Protein AF-A0A0R3SUI8-F1 (afdb_monomer)

Secondary structure (DSSP, 8-state):
-TTT-TT--------TTPPPEEEEE-GGG-EEEEE-TT--HHHHHHHHHHHTT-

Foldseek 3Di:
DCVVPVPDDDDDDDDPPDFDKDKDADPPRDIDIDGCGPHDPVVVVVRVVVSVVD

pLDDT: mean 93.34, std 5.7, range [60.38, 97.62]

InterPro domains:
  IPR007741 Ribosomal protein/NADH dehydrogenase domain [PF05047] (1-38)
  IPR016464 NADH dehydrogenase [ubiquinone] (complex I), alpha subcomplex, subunit 2 [PTHR12878] (1-52)
  IPR036249 Thioredoxin-like superfamily [SSF52833] (1-52)

Solvent-accessible surface area (backbone atoms only — not comparable to full-atom values): 3734 Å² total; per-residue (Å²): 111,62,88,83,35,78,90,59,85,84,82,88,84,87,66,87,98,57,81,45,68,49,78,48,76,51,78,95,75,45,71,52,74,48,83,44,60,95,52,52,76,69,55,43,52,51,58,54,50,56,63,76,75,111

Radius of gyration: 11.82 Å; Cα contacts (8 Å, |Δi|>4): 40; chains: 1; bounding box: 22×18×31 Å

Nearest PDB structures (foldseek):
  8bed-assembly1_S  TM=9.217E-01  e=1.074E-02  Arabidopsis thaliana
  7tgh-assembly1_A2  TM=9.096E-01  e=5.338E-02  Tetrahymena thermophila
  6hix-assembly1_Ag  TM=8.809E-01  e=1.318E+00  Trypanosoma brucei brucei
  5gjl-assembly1_A  TM=3.966E-01  e=6.552E+00  Plasmodium falciparum Dd2

Organism: Hymenolepis diminuta (NCBI:txid6216)

Mean predicted aligned error: 2.96 Å

Sequence (54 aa):
LKSNNPNVKFMIREADNSPAHIYARYAFGKEHSVSVDGCSSSEILKKLSELNSA

Structure (mmCIF, N/CA/C/O backbone):
data_AF-A0A0R3SUI8-F1
#
_entry.id   AF-A0A0R3SUI8-F1
#
loop_
_atom_site.group_PDB
_atom_site.id
_atom_site.type_symbol
_atom_site.label_atom_id
_atom_site.label_alt_id
_atom_site.label_comp_id
_atom_site.label_asym_id
_atom_site.label_entity_id
_atom_site.label_seq_id
_atom_site.pdbx_PDB_ins_code
_atom_site.Cartn_x
_atom_site.Cartn_y
_atom_site.Cartn_z
_atom_site.occupancy
_atom_site.B_iso_or_equiv
_atom_site.auth_seq_id
_atom_site.auth_comp_id
_atom_site.auth_asym_id
_atom_site.auth_atom_id
_atom_site.pdbx_PDB_model_num
ATOM 1 N N . LEU A 1 1 ? -11.614 -2.154 -2.101 1.00 86.56 1 LEU A N 1
ATOM 2 C CA . LEU A 1 1 ? -10.233 -1.850 -2.551 1.00 86.56 1 LEU A CA 1
ATOM 3 C C . LEU A 1 1 ? -9.714 -2.885 -3.552 1.00 86.56 1 LEU A C 1
ATOM 5 O O . LEU A 1 1 ? -9.617 -2.544 -4.719 1.00 86.56 1 LEU A O 1
ATOM 9 N N . LYS A 1 2 ? -9.460 -4.140 -3.150 1.00 89.06 2 LYS A N 1
ATOM 10 C CA . LYS A 1 2 ? -8.918 -5.188 -4.040 1.00 89.06 2 LYS A CA 1
ATOM 11 C C . LYS A 1 2 ? -9.803 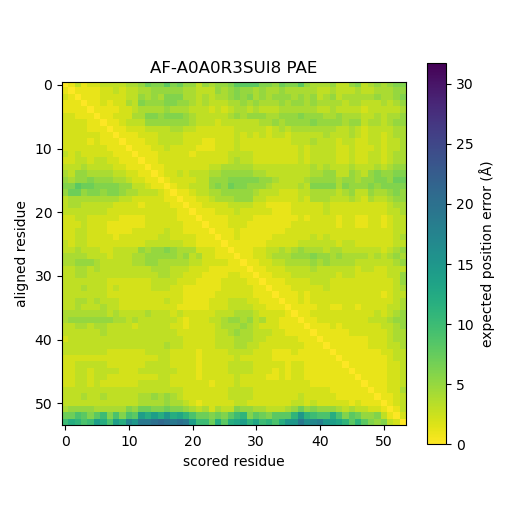-5.499 -5.257 1.00 89.06 2 LYS A C 1
ATOM 13 O O . LYS A 1 2 ? -9.299 -5.516 -6.369 1.00 89.06 2 LYS A O 1
ATOM 18 N N . SER A 1 3 ? -11.117 -5.646 -5.067 1.00 92.94 3 SER A N 1
ATOM 19 C CA . SER A 1 3 ? -12.059 -5.916 -6.171 1.00 92.94 3 SER A CA 1
ATOM 20 C C . SER A 1 3 ? -12.086 -4.812 -7.231 1.00 92.94 3 SER A C 1
ATOM 22 O O . SER A 1 3 ? -12.231 -5.101 -8.410 1.00 92.94 3 SER A O 1
ATOM 24 N N . ASN A 1 4 ? -11.890 -3.556 -6.819 1.0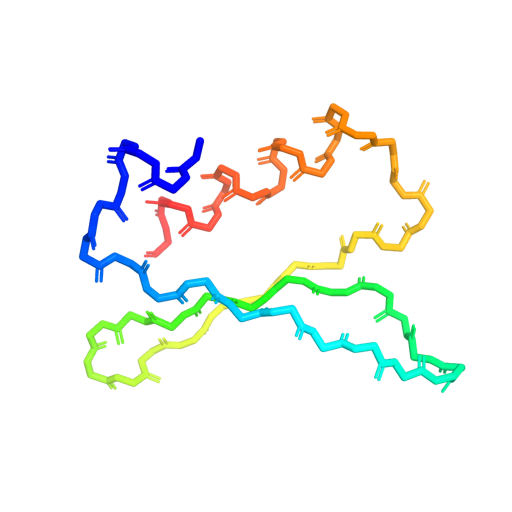0 91.06 4 ASN A N 1
ATOM 25 C CA . ASN A 1 4 ? -11.865 -2.408 -7.730 1.00 91.06 4 ASN A CA 1
ATOM 26 C C . ASN A 1 4 ? -10.490 -2.220 -8.396 1.00 91.06 4 ASN A C 1
ATOM 28 O O . ASN A 1 4 ? -10.372 -1.424 -9.316 1.00 91.06 4 ASN A O 1
ATOM 32 N N . ASN A 1 5 ? -9.452 -2.924 -7.925 1.00 91.25 5 ASN A N 1
ATOM 33 C CA . ASN A 1 5 ? -8.069 -2.798 -8.389 1.00 91.25 5 ASN A CA 1
ATOM 34 C C . ASN A 1 5 ? -7.474 -4.191 -8.672 1.00 91.25 5 ASN A C 1
ATOM 36 O O . ASN A 1 5 ? -6.542 -4.613 -7.981 1.00 91.25 5 ASN A O 1
ATOM 40 N N . PRO A 1 6 ? -8.007 -4.935 -9.660 1.00 93.81 6 PRO A N 1
ATOM 41 C CA . PRO A 1 6 ? -7.658 -6.343 -9.880 1.00 93.81 6 PRO A CA 1
ATOM 42 C C . PRO A 1 6 ? -6.185 -6.562 -10.258 1.00 93.81 6 PRO A C 1
ATOM 44 O O . PRO A 1 6 ? -5.624 -7.609 -9.949 1.00 93.81 6 PRO A O 1
ATOM 47 N N . ASN A 1 7 ? -5.547 -5.564 -10.874 1.00 92.81 7 ASN A N 1
ATOM 48 C CA . ASN A 1 7 ? -4.146 -5.627 -11.301 1.00 92.81 7 ASN A CA 1
ATOM 49 C C . ASN A 1 7 ? -3.160 -5.139 -10.227 1.00 92.81 7 ASN A C 1
ATOM 51 O O . ASN A 1 7 ? -1.949 -5.210 -10.425 1.00 92.81 7 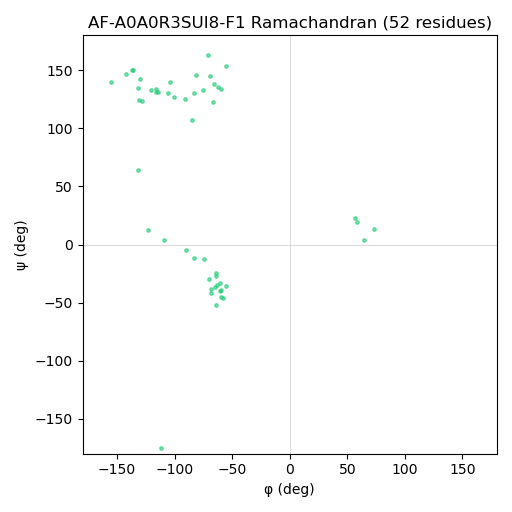ASN A O 1
ATOM 55 N N . VAL A 1 8 ? -3.657 -4.631 -9.093 1.00 93.12 8 VAL A N 1
ATOM 56 C CA . VAL A 1 8 ? -2.809 -4.153 -7.997 1.00 93.12 8 VAL A CA 1
ATOM 57 C C . VAL A 1 8 ? -2.546 -5.294 -7.024 1.00 93.12 8 VAL A C 1
ATOM 59 O O . VAL A 1 8 ? -3.462 -5.913 -6.474 1.00 93.12 8 VAL A O 1
ATOM 62 N N . LYS A 1 9 ? -1.265 -5.558 -6.767 1.00 94.75 9 LYS A N 1
ATOM 63 C CA . LYS A 1 9 ? -0.844 -6.548 -5.779 1.00 94.75 9 LYS A CA 1
ATOM 64 C C . LYS A 1 9 ? -0.816 -5.922 -4.386 1.00 94.75 9 LYS A C 1
ATOM 66 O O . LYS A 1 9 ? 0.095 -5.173 -4.055 1.00 94.75 9 LYS A O 1
ATOM 71 N N . PHE A 1 10 ? -1.783 -6.287 -3.553 1.00 94.50 10 PHE A N 1
ATOM 72 C CA . PHE A 1 10 ? -1.793 -5.915 -2.138 1.00 94.50 10 PHE A CA 1
ATOM 73 C C . PHE A 1 10 ? -0.936 -6.887 -1.323 1.00 94.50 10 PHE A C 1
ATOM 75 O O . PHE A 1 10 ? -1.096 -8.104 -1.436 1.00 94.50 10 PHE A O 1
ATOM 82 N N . MET A 1 11 ? -0.036 -6.350 -0.501 1.00 95.56 11 MET A N 1
ATOM 83 C CA . MET A 1 11 ? 0.837 -7.113 0.391 1.00 95.56 11 MET A CA 1
ATOM 84 C C . MET A 1 11 ? 0.709 -6.546 1.804 1.00 95.56 11 MET A C 1
ATOM 86 O O . MET A 1 11 ? 0.945 -5.360 2.002 1.00 95.56 11 MET A O 1
ATOM 90 N N . ILE A 1 12 ? 0.341 -7.390 2.768 1.00 95.44 12 ILE A N 1
ATOM 91 C CA . ILE A 1 12 ? 0.305 -7.039 4.193 1.00 95.44 12 ILE A CA 1
ATOM 92 C C . ILE A 1 12 ? 1.504 -7.709 4.856 1.00 95.44 12 ILE A C 1
ATOM 94 O O . ILE A 1 12 ? 1.771 -8.888 4.612 1.00 95.44 12 ILE A O 1
ATOM 98 N N . ARG A 1 13 ? 2.268 -6.934 5.624 1.00 96.00 13 ARG A N 1
ATOM 99 C CA . ARG A 1 13 ? 3.457 -7.387 6.344 1.00 96.00 13 ARG A CA 1
ATOM 100 C C . ARG A 1 13 ? 3.351 -6.898 7.777 1.00 96.00 13 ARG A C 1
ATOM 102 O O . ARG A 1 13 ? 3.192 -5.704 7.998 1.00 96.00 13 ARG A O 1
ATOM 109 N N . GLU A 1 14 ? 3.433 -7.832 8.708 1.00 95.50 14 GLU A N 1
ATOM 110 C CA . GLU A 1 14 ? 3.397 -7.565 10.141 1.00 95.50 14 GLU A CA 1
ATOM 111 C C . GLU A 1 14 ? 4.817 -7.689 10.693 1.00 95.50 14 GLU A C 1
ATOM 113 O O . GLU A 1 14 ? 5.584 -8.554 10.260 1.00 95.50 14 GLU A O 1
ATOM 118 N N . ALA A 1 15 ? 5.178 -6.788 11.601 1.00 94.94 15 ALA A N 1
ATOM 119 C CA . ALA A 1 15 ? 6.461 -6.782 12.285 1.00 94.94 15 ALA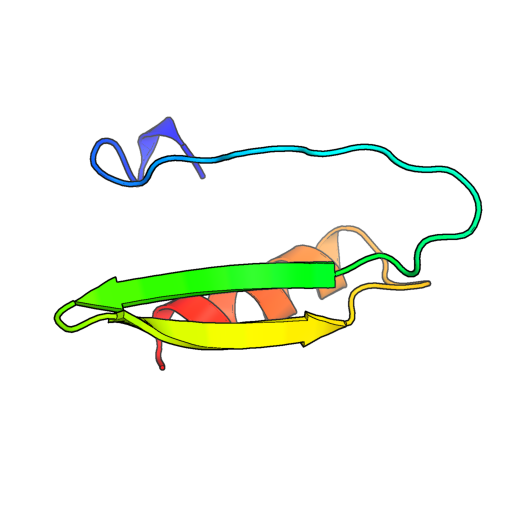 A CA 1
ATOM 120 C C . ALA A 1 15 ? 6.324 -6.050 13.624 1.00 94.94 15 ALA A C 1
ATOM 122 O O . ALA A 1 15 ? 5.671 -5.007 13.697 1.00 94.94 15 ALA A O 1
ATOM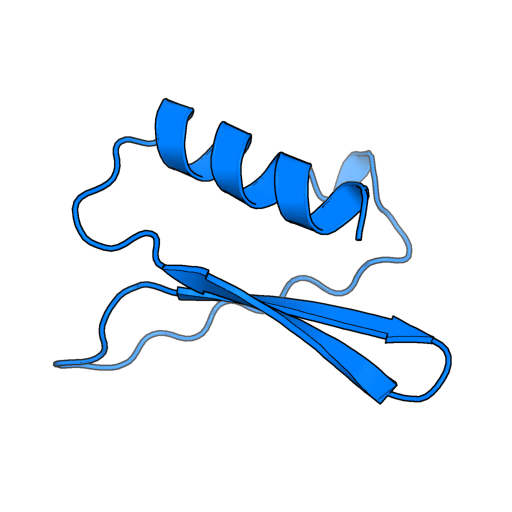 123 N N . ASP A 1 16 ? 6.971 -6.573 14.662 1.00 95.38 16 ASP A N 1
ATOM 124 C CA . ASP A 1 16 ? 6.989 -5.938 15.978 1.00 95.38 16 ASP A CA 1
ATOM 125 C C . ASP A 1 16 ? 7.811 -4.644 15.959 1.00 95.38 16 ASP A C 1
ATOM 127 O O . ASP A 1 16 ? 8.841 -4.552 15.286 1.00 95.38 16 ASP A O 1
ATOM 131 N N . ASN A 1 17 ? 7.371 -3.647 16.734 1.00 93.19 17 ASN A N 1
ATOM 132 C CA . ASN A 1 17 ? 8.023 -2.336 16.868 1.00 93.19 17 ASN A CA 1
ATOM 133 C C . ASN A 1 17 ? 8.223 -1.578 15.538 1.00 93.19 17 ASN A C 1
ATOM 135 O O . ASN A 1 17 ? 9.100 -0.718 15.441 1.00 93.19 17 ASN A O 1
ATOM 139 N N . SER A 1 18 ? 7.426 -1.884 14.509 1.00 92.06 18 SER A N 1
ATOM 140 C CA . SER A 1 18 ? 7.471 -1.188 13.223 1.00 92.06 18 SER A CA 1
ATOM 141 C C . SER A 1 18 ? 6.336 -0.162 13.123 1.00 92.06 18 SER A C 1
ATOM 143 O O . SER A 1 18 ? 5.180 -0.534 13.330 1.00 92.06 18 SER A O 1
ATOM 145 N N . PRO A 1 19 ? 6.625 1.117 12.806 1.00 93.56 19 PRO A N 1
ATOM 146 C CA . PRO A 1 19 ? 5.583 2.124 12.639 1.00 93.56 19 PRO A CA 1
ATOM 147 C C . PRO A 1 19 ? 4.709 1.795 11.429 1.00 93.56 19 PRO A C 1
ATOM 149 O O . PRO A 1 19 ? 5.217 1.435 10.361 1.00 93.56 19 PRO A O 1
ATOM 152 N N . ALA A 1 20 ? 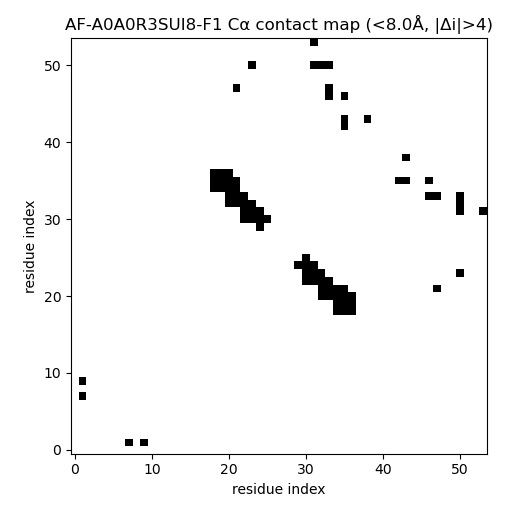3.395 1.962 11.570 1.00 96.38 20 ALA A N 1
ATOM 153 C CA . ALA A 1 20 ? 2.469 1.600 10.506 1.00 96.38 20 ALA A CA 1
ATOM 154 C C . ALA A 1 20 ? 2.647 2.515 9.277 1.00 96.38 20 ALA A C 1
ATOM 156 O O . ALA A 1 20 ? 2.501 3.738 9.350 1.00 96.38 20 ALA A O 1
ATOM 157 N N . HIS A 1 21 ? 2.935 1.911 8.122 1.00 96.56 21 HIS A N 1
ATOM 158 C CA . HIS A 1 21 ? 3.169 2.610 6.858 1.00 96.56 21 HIS A CA 1
ATOM 159 C C . HIS A 1 21 ? 2.481 1.916 5.684 1.00 96.56 21 HIS A C 1
ATOM 161 O O . HIS A 1 21 ? 2.351 0.691 5.647 1.00 96.56 21 HIS A O 1
ATOM 167 N N . ILE A 1 22 ? 2.104 2.713 4.684 1.00 96.56 22 ILE A N 1
ATOM 168 C CA . ILE A 1 22 ? 1.652 2.222 3.382 1.00 96.56 22 ILE A CA 1
ATOM 169 C C . ILE A 1 22 ? 2.658 2.663 2.325 1.00 96.56 22 ILE A C 1
ATOM 171 O O . ILE A 1 22 ? 3.010 3.839 2.251 1.00 96.56 22 ILE A O 1
ATOM 175 N N . TYR A 1 23 ? 3.072 1.713 1.490 1.00 95.88 23 TYR A N 1
ATOM 176 C CA . TYR A 1 23 ? 3.955 1.933 0.350 1.00 95.88 23 TYR A CA 1
ATOM 177 C C . TYR A 1 23 ? 3.204 1.614 -0.944 1.00 95.88 23 TYR A C 1
ATOM 179 O O . TYR A 1 23 ? 2.550 0.572 -1.044 1.00 95.88 23 TYR A O 1
ATOM 187 N N . ALA A 1 24 ? 3.321 2.491 -1.937 1.00 96.31 24 ALA A N 1
ATOM 188 C CA . ALA A 1 24 ? 2.833 2.272 -3.291 1.00 96.31 24 ALA A CA 1
ATOM 189 C C . ALA A 1 24 ? 3.993 2.356 -4.281 1.00 96.31 24 ALA A C 1
ATOM 191 O O . ALA A 1 24 ? 4.809 3.277 -4.236 1.00 96.31 24 ALA A O 1
ATOM 192 N N . ARG A 1 25 ? 4.043 1.378 -5.187 1.00 95.62 25 ARG A N 1
ATOM 193 C CA . ARG A 1 25 ? 5.029 1.293 -6.261 1.00 95.62 25 ARG A CA 1
ATOM 194 C C . ARG A 1 25 ? 4.331 1.400 -7.607 1.00 95.62 25 ARG A C 1
ATOM 196 O O . ARG A 1 25 ? 3.373 0.673 -7.864 1.00 95.62 25 ARG A O 1
ATOM 203 N N . TYR A 1 26 ? 4.854 2.266 -8.462 1.00 93.06 26 TYR A N 1
ATOM 204 C CA . TYR A 1 26 ? 4.320 2.571 -9.785 1.00 93.06 26 TYR A CA 1
ATOM 205 C C . TYR A 1 26 ? 5.257 2.057 -10.884 1.00 93.06 26 TYR A C 1
ATOM 207 O O . TYR A 1 26 ? 6.263 1.383 -10.630 1.00 93.06 26 TYR A O 1
ATOM 215 N N . ALA A 1 27 ? 4.918 2.376 -12.133 1.00 92.31 27 ALA A N 1
ATOM 216 C CA . ALA A 1 27 ? 5.768 2.086 -13.277 1.00 92.31 27 ALA A CA 1
ATOM 217 C C . ALA A 1 27 ? 7.173 2.694 -13.107 1.00 92.31 27 ALA A C 1
ATOM 219 O O . ALA A 1 27 ? 7.366 3.682 -12.395 1.00 92.31 27 ALA A O 1
ATOM 220 N N . PHE A 1 28 ? 8.158 2.081 -13.767 1.00 94.88 28 PHE A N 1
ATOM 221 C CA . PHE A 1 28 ? 9.568 2.491 -13.711 1.00 94.88 28 PHE A CA 1
ATOM 222 C C . PHE A 1 28 ? 10.177 2.483 -12.298 1.00 94.88 28 PHE A C 1
ATOM 224 O O . PHE A 1 28 ? 11.197 3.119 -12.059 1.00 94.88 28 PHE A O 1
ATOM 231 N N . GLY A 1 29 ? 9.565 1.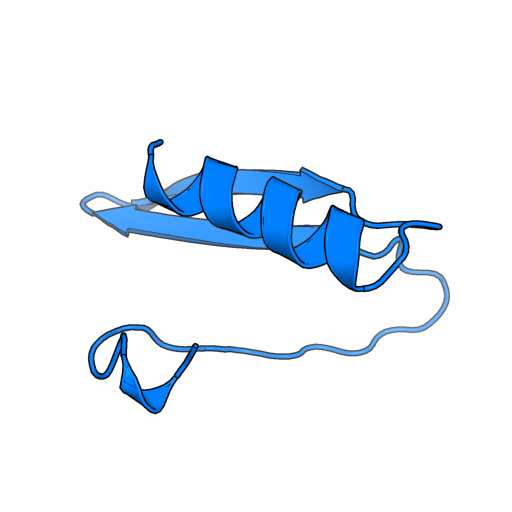757 -11.355 1.00 92.94 29 GLY A N 1
ATOM 232 C CA . GLY A 1 29 ? 10.084 1.617 -9.995 1.00 92.94 29 GLY A CA 1
ATOM 233 C C . GLY A 1 29 ? 9.933 2.866 -9.127 1.00 92.94 29 GLY A C 1
ATOM 234 O O . GLY A 1 29 ? 10.537 2.915 -8.060 1.00 92.94 29 GLY A O 1
ATOM 235 N N . LYS A 1 30 ? 9.134 3.860 -9.541 1.00 94.75 30 LYS A N 1
ATOM 236 C CA . LYS A 1 30 ? 8.802 5.007 -8.687 1.00 94.75 30 LYS A CA 1
ATOM 237 C C . LYS A 1 30 ? 8.040 4.511 -7.457 1.00 94.75 30 LYS A C 1
ATOM 239 O O . LYS A 1 30 ? 7.128 3.695 -7.588 1.00 94.75 30 LYS A O 1
ATOM 244 N N . GLU A 1 31 ? 8.390 5.014 -6.281 1.00 95.31 31 GLU A N 1
ATOM 245 C CA . GLU A 1 31 ? 7.778 4.617 -5.012 1.00 95.31 31 GLU A CA 1
ATOM 246 C C . GLU A 1 31 ? 7.349 5.849 -4.211 1.00 95.31 31 GLU A C 1
ATOM 248 O O . GLU A 1 31 ? 8.029 6.877 -4.221 1.00 95.31 31 GLU A O 1
ATOM 253 N N . HIS A 1 32 ? 6.207 5.749 -3.532 1.00 96.00 32 HIS A N 1
ATOM 254 C CA . HIS A 1 32 ? 5.721 6.755 -2.592 1.00 96.00 32 HIS A CA 1
ATOM 255 C C . HIS A 1 32 ? 5.195 6.075 -1.328 1.00 96.00 32 HIS A C 1
ATOM 257 O O . HIS A 1 32 ? 4.722 4.935 -1.378 1.00 96.00 32 HIS A O 1
ATOM 263 N N . SER A 1 33 ? 5.280 6.759 -0.190 1.00 95.62 33 SER A N 1
ATOM 264 C CA . SER A 1 33 ? 4.872 6.198 1.097 1.00 95.62 33 SER A CA 1
ATOM 265 C C . SER A 1 33 ? 4.205 7.225 1.993 1.00 95.62 33 SER A C 1
ATOM 267 O O . SER A 1 33 ? 4.608 8.385 2.012 1.00 95.62 33 SER A O 1
ATOM 269 N N . VAL A 1 34 ? 3.250 6.767 2.797 1.00 96.50 34 VAL A N 1
ATOM 270 C CA . VAL A 1 34 ? 2.551 7.585 3.796 1.00 96.50 34 VAL A CA 1
ATOM 271 C C . VAL A 1 34 ? 2.508 6.869 5.142 1.00 96.50 34 VAL A C 1
ATOM 273 O O . VAL A 1 34 ? 2.201 5.674 5.213 1.00 96.50 34 VAL A O 1
ATOM 276 N N . SER A 1 35 ? 2.813 7.605 6.213 1.00 95.94 35 SER A N 1
ATOM 277 C CA . SER A 1 35 ? 2.687 7.103 7.585 1.00 95.94 35 SER A CA 1
ATOM 278 C C . SER A 1 35 ? 1.221 7.066 7.987 1.00 95.94 35 SER A C 1
ATOM 280 O O . SER A 1 35 ? 0.487 8.043 7.797 1.00 95.94 35 SER A O 1
ATOM 282 N N . VAL A 1 36 ? 0.803 5.946 8.562 1.00 96.62 36 VAL A N 1
ATOM 283 C CA . VAL A 1 36 ? -0.558 5.713 9.053 1.00 96.62 36 VAL A CA 1
ATOM 284 C C . VAL A 1 36 ? -0.587 5.338 10.534 1.00 96.62 36 VAL A C 1
ATOM 286 O O . VAL A 1 36 ? -1.622 4.921 11.050 1.00 96.62 36 VAL A O 1
ATOM 289 N N . ASP A 1 37 ? 0.534 5.517 11.225 1.00 95.62 37 ASP A N 1
ATOM 290 C CA . ASP A 1 37 ? 0.633 5.284 12.659 1.00 95.62 37 ASP A CA 1
ATOM 291 C C . ASP A 1 37 ? -0.354 6.175 13.432 1.00 95.62 37 ASP A C 1
ATOM 293 O O . ASP A 1 37 ? -0.533 7.354 13.110 1.00 95.62 37 ASP A O 1
ATOM 297 N N . GLY A 1 38 ? -1.073 5.582 14.389 1.00 94.69 38 GLY A N 1
ATOM 298 C CA . GLY A 1 38 ? -2.102 6.262 15.186 1.00 94.69 38 GLY A CA 1
ATOM 299 C C . GLY A 1 38 ? -3.340 6.758 14.420 1.00 94.69 38 GLY A C 1
ATOM 300 O O . GLY A 1 38 ? -4.198 7.397 15.024 1.00 94.69 38 GLY A O 1
ATOM 301 N N . CYS A 1 39 ? -3.464 6.491 13.115 1.00 96.62 39 CYS A N 1
ATOM 302 C CA . CYS A 1 39 ? -4.595 6.956 12.309 1.00 96.62 39 CYS A CA 1
ATOM 303 C C . CYS A 1 39 ? -5.830 6.057 12.477 1.00 96.62 39 CYS A C 1
ATOM 305 O O . CYS A 1 39 ? -5.732 4.832 12.565 1.00 96.62 39 CYS A O 1
ATOM 307 N N . SER A 1 40 ? -7.021 6.654 12.431 1.00 97.62 40 SER A N 1
ATOM 308 C CA . SER A 1 40 ? -8.282 5.915 12.321 1.00 97.62 40 SER A CA 1
ATOM 309 C C . SER A 1 40 ? -8.454 5.285 10.934 1.00 97.62 40 SER A C 1
ATOM 311 O O . SER A 1 40 ? -7.845 5.705 9.950 1.00 97.62 40 SER A O 1
ATOM 313 N N . SER A 1 41 ? -9.359 4.313 10.805 1.00 95.81 41 SER A N 1
ATOM 314 C CA . SER A 1 41 ? -9.653 3.653 9.521 1.00 95.81 41 SER A CA 1
ATOM 315 C C . SER A 1 41 ? -10.056 4.629 8.403 1.00 95.81 41 SER A C 1
ATOM 317 O O . SER A 1 41 ? -9.673 4.441 7.248 1.00 95.81 41 SER A O 1
ATOM 319 N N . SER A 1 42 ? -10.788 5.696 8.739 1.00 96.12 42 SER A N 1
ATOM 320 C CA . SER A 1 42 ? -11.192 6.742 7.791 1.00 96.12 42 SER A CA 1
ATOM 321 C C . SER A 1 42 ? -9.998 7.572 7.308 1.00 96.12 42 SER A C 1
ATOM 323 O O . SER A 1 42 ? -9.867 7.851 6.116 1.00 96.12 42 SER A O 1
ATOM 325 N N . GLU A 1 43 ? -9.083 7.923 8.213 1.00 96.88 43 GLU A N 1
ATOM 326 C CA . GLU A 1 43 ? -7.862 8.665 7.878 1.00 96.88 43 GLU A CA 1
ATOM 327 C C . GLU A 1 43 ? -6.893 7.819 7.052 1.00 96.88 43 GLU A C 1
ATOM 329 O O . GLU A 1 43 ? -6.310 8.319 6.091 1.00 96.88 43 GLU A O 1
ATOM 334 N N . ILE A 1 44 ? -6.787 6.524 7.358 1.00 96.56 44 ILE A N 1
ATOM 335 C CA . ILE A 1 44 ? -6.005 5.565 6.570 1.00 96.56 44 ILE A CA 1
ATOM 336 C C . ILE A 1 44 ? -6.507 5.525 5.123 1.00 96.56 44 ILE A C 1
ATOM 338 O O . ILE A 1 44 ? -5.707 5.594 4.193 1.00 96.56 44 ILE A O 1
ATOM 342 N N . LEU A 1 45 ? -7.826 5.457 4.912 1.00 94.75 45 LEU A N 1
ATOM 343 C CA . LEU A 1 45 ? -8.409 5.447 3.566 1.00 94.75 45 LEU A CA 1
ATOM 344 C C . LEU A 1 45 ? -8.164 6.755 2.802 1.00 94.75 45 LEU A C 1
ATOM 346 O O . LEU A 1 45 ? -7.930 6.714 1.591 1.00 94.75 45 LEU A O 1
ATOM 350 N N . LYS A 1 46 ? -8.184 7.905 3.488 1.00 95.12 46 LYS A N 1
ATOM 351 C CA . LYS A 1 46 ? -7.834 9.199 2.882 1.00 95.12 46 LYS A CA 1
ATOM 352 C C . LYS A 1 46 ? -6.373 9.223 2.435 1.00 95.12 46 LYS A C 1
ATOM 354 O O . LYS A 1 46 ? -6.121 9.445 1.255 1.00 95.12 46 LYS A O 1
ATOM 359 N N . LYS A 1 47 ? -5.441 8.878 3.328 1.00 95.19 47 LYS A N 1
ATOM 360 C CA . LYS A 1 47 ? -4.002 8.805 3.019 1.00 95.19 47 LYS A CA 1
ATOM 361 C C . LYS A 1 47 ? -3.692 7.797 1.912 1.00 95.19 47 LYS A C 1
ATOM 363 O O . LYS A 1 47 ? -2.888 8.056 1.027 1.00 95.19 47 LYS A O 1
ATOM 368 N N . LEU A 1 48 ? -4.375 6.654 1.901 1.00 94.38 48 LEU A N 1
ATOM 369 C CA . LEU A 1 48 ? -4.261 5.682 0.813 1.00 94.38 48 LEU A CA 1
ATOM 370 C C . LEU A 1 48 ? -4.742 6.255 -0.532 1.00 94.38 48 LEU A C 1
ATOM 372 O O . LEU A 1 48 ? -4.186 5.918 -1.573 1.00 94.38 48 LEU A O 1
ATOM 376 N N . SER A 1 49 ? -5.761 7.116 -0.527 1.00 9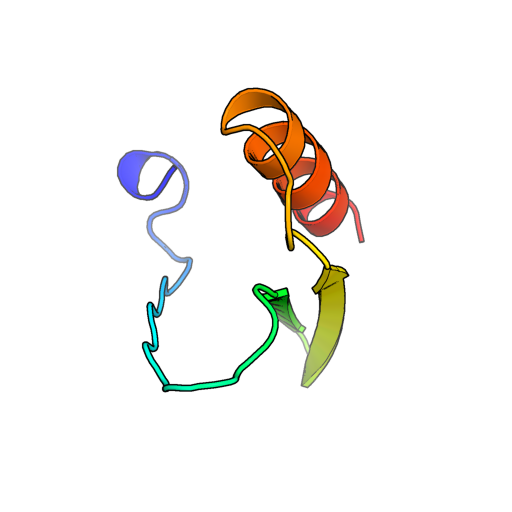2.62 49 SER A N 1
ATOM 377 C CA . SER A 1 49 ? -6.268 7.750 -1.751 1.00 92.62 49 SER A CA 1
ATOM 378 C C . SER A 1 49 ? -5.280 8.771 -2.329 1.00 92.62 49 SER A C 1
ATOM 380 O O . SER A 1 49 ? -5.217 8.923 -3.549 1.00 92.62 49 SER A O 1
ATOM 382 N N . GLU A 1 50 ? -4.460 9.412 -1.489 1.00 92.50 50 GLU A N 1
ATOM 383 C CA . GLU A 1 50 ? -3.361 10.291 -1.927 1.00 92.50 50 GLU A CA 1
ATOM 384 C C . GLU A 1 50 ? -2.344 9.519 -2.782 1.00 92.50 50 GLU A C 1
ATOM 386 O O . GLU A 1 50 ? -1.926 10.000 -3.834 1.00 92.50 50 GLU A O 1
ATOM 391 N N . LEU A 1 51 ? -2.039 8.268 -2.410 1.00 91.62 51 LEU A N 1
ATOM 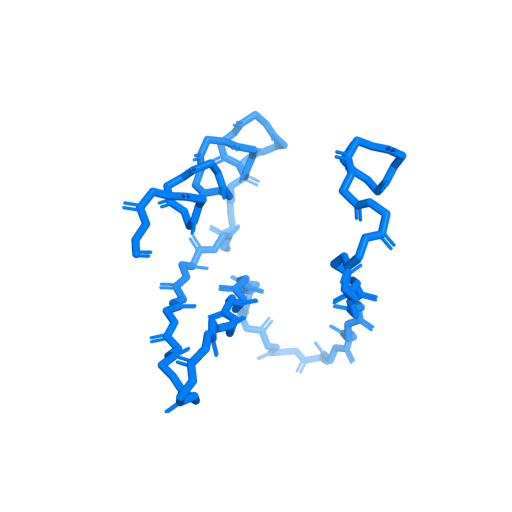392 C CA . LEU A 1 51 ? -1.171 7.385 -3.197 1.00 91.62 51 LEU A CA 1
ATOM 393 C C . LEU A 1 51 ? -1.755 7.038 -4.573 1.00 91.62 51 LEU A C 1
ATOM 395 O O . LEU A 1 51 ? -1.013 6.721 -5.494 1.00 91.62 51 LEU A O 1
ATOM 399 N N . ASN A 1 52 ? -3.068 7.098 -4.774 1.00 85.69 52 ASN A N 1
ATOM 400 C CA . ASN A 1 52 ? -3.630 6.842 -6.101 1.00 85.69 52 ASN A CA 1
ATOM 401 C C . ASN A 1 52 ? -3.408 8.010 -7.085 1.00 85.69 52 ASN A C 1
ATOM 403 O O . ASN A 1 52 ? -3.635 7.851 -8.280 1.00 85.69 52 ASN A O 1
ATOM 407 N N . SER A 1 53 ? -2.989 9.180 -6.594 1.00 75.50 53 SER A N 1
ATOM 408 C CA . SER A 1 53 ? -2.875 10.413 -7.389 1.00 75.50 53 SER A CA 1
ATOM 409 C C . SER A 1 53 ? -1.423 10.843 -7.659 1.00 75.50 53 SER A C 1
ATOM 411 O O . SER A 1 53 ? -1.213 11.917 -8.221 1.00 75.50 53 SER A O 1
ATOM 413 N N . ALA A 1 54 ? -0.438 10.041 -7.232 1.00 60.38 54 ALA A N 1
ATOM 414 C CA . ALA A 1 54 ? 0.994 10.374 -7.200 1.00 60.38 54 ALA A CA 1
ATOM 415 C C . ALA A 1 54 ? 1.827 9.779 -8.353 1.00 60.38 54 ALA A C 1
ATOM 417 O O . ALA A 1 54 ? 1.409 8.767 -8.954 1.00 60.38 54 ALA A O 1
#